Protein AF-A0A3A9ESZ2-F1 (afdb_monomer_lite)

pLDDT: mean 85.37, std 18.55, range [42.69, 98.56]

Radius of gyration: 19.65 Å; chains: 1; bounding box: 36×37×56 Å

Sequence (85 aa):
MTDSQIYQNYQAAFDYRAMAREAAREREILQGRLRARKREGPKSPDKEQVWLQENRILYSMYLEQRANEIAFSRRAGWREKRGAI

Structure (mmCIF, N/CA/C/O backbone):
data_AF-A0A3A9ESZ2-F1
#
_entry.id   AF-A0A3A9ESZ2-F1
#
loop_
_atom_site.group_PDB
_atom_site.id
_atom_site.type_symbol
_atom_site.label_atom_id
_atom_site.label_alt_id
_atom_site.label_comp_id
_atom_site.label_asym_id
_atom_site.label_entity_id
_atom_site.label_seq_id
_atom_site.pdbx_PDB_ins_code
_atom_site.Cartn_x
_atom_site.Cartn_y
_atom_site.Cartn_z
_atom_site.occupancy
_atom_site.B_iso_or_equiv
_atom_site.auth_seq_id
_atom_site.auth_comp_id
_atom_site.auth_asym_id
_atom_site.auth_atom_id
_atom_site.pdbx_PDB_model_num
ATOM 1 N N . MET A 1 1 ? -0.860 -29.037 -34.148 1.00 52.38 1 MET A N 1
ATOM 2 C CA . MET A 1 1 ? -0.403 -27.874 -33.360 1.00 52.38 1 MET A CA 1
ATOM 3 C C . MET A 1 1 ? 1.081 -28.068 -33.146 1.00 52.38 1 MET A C 1
ATOM 5 O O . MET A 1 1 ? 1.451 -29.106 -32.621 1.00 52.38 1 MET A O 1
ATOM 9 N N . THR A 1 2 ? 1.916 -27.189 -33.693 1.00 51.84 2 THR A N 1
ATOM 10 C CA . THR A 1 2 ? 3.375 -27.343 -33.632 1.00 51.84 2 THR A CA 1
ATOM 11 C C . THR A 1 2 ? 3.901 -26.731 -32.339 1.00 51.84 2 THR A C 1
ATOM 13 O O . THR A 1 2 ? 3.425 -25.677 -31.917 1.00 51.84 2 THR A O 1
ATOM 16 N N . ASP A 1 3 ? 4.911 -27.353 -31.732 1.00 52.28 3 ASP A N 1
ATOM 17 C CA . ASP A 1 3 ? 5.549 -26.883 -30.490 1.00 52.28 3 ASP A CA 1
ATOM 18 C C . ASP A 1 3 ? 5.995 -25.409 -30.568 1.00 52.28 3 ASP A C 1
ATOM 20 O O . ASP A 1 3 ? 6.001 -24.688 -29.574 1.00 52.28 3 ASP A O 1
ATOM 24 N N . SER A 1 4 ? 6.259 -24.906 -31.776 1.00 52.25 4 SER A N 1
ATOM 25 C CA . SER A 1 4 ? 6.571 -23.501 -32.057 1.00 52.25 4 SER A CA 1
ATOM 26 C C . SER A 1 4 ? 5.454 -22.511 -31.665 1.00 52.25 4 SER A C 1
ATOM 28 O O . SER A 1 4 ? 5.752 -21.432 -31.153 1.00 52.25 4 SER A O 1
ATOM 30 N N . GLN A 1 5 ? 4.174 -22.877 -31.815 1.00 50.09 5 GLN A N 1
ATOM 31 C CA . GLN A 1 5 ? 3.038 -22.043 -31.380 1.00 50.09 5 GLN A CA 1
ATOM 32 C C . GLN A 1 5 ? 2.869 -22.050 -29.854 1.00 50.09 5 GLN A C 1
ATOM 34 O O . GLN A 1 5 ? 2.423 -21.066 -29.264 1.00 50.09 5 GLN A O 1
ATOM 39 N N . ILE A 1 6 ? 3.270 -23.143 -29.203 1.00 52.72 6 ILE A N 1
ATOM 40 C CA . ILE A 1 6 ? 3.267 -23.274 -27.744 1.00 52.72 6 ILE A CA 1
ATOM 41 C C . ILE A 1 6 ? 4.359 -22.366 -27.154 1.00 52.72 6 ILE A C 1
ATOM 43 O O . ILE A 1 6 ? 4.084 -21.584 -26.245 1.00 52.72 6 ILE A O 1
ATOM 47 N N . TYR A 1 7 ? 5.563 -22.361 -27.738 1.00 47.72 7 TYR A N 1
ATOM 48 C CA . TYR A 1 7 ? 6.658 -21.475 -27.320 1.00 47.72 7 TYR A CA 1
ATOM 49 C C . TYR A 1 7 ? 6.353 -19.978 -27.492 1.00 47.72 7 TYR A C 1
ATOM 51 O O . TYR A 1 7 ? 6.774 -19.182 -26.651 1.00 47.72 7 TYR A O 1
ATOM 59 N N . GLN A 1 8 ? 5.596 -19.581 -28.523 1.00 48.56 8 GLN A N 1
ATOM 60 C CA . GLN A 1 8 ? 5.168 -18.184 -28.680 1.00 48.56 8 GLN A CA 1
ATOM 61 C C . GLN A 1 8 ? 4.135 -17.752 -27.624 1.00 48.56 8 GLN A C 1
ATOM 63 O O . GLN A 1 8 ? 4.183 -16.614 -27.167 1.00 48.56 8 GLN A O 1
ATOM 68 N N . ASN A 1 9 ? 3.263 -18.657 -27.162 1.00 48.97 9 ASN A N 1
ATOM 69 C CA . ASN A 1 9 ? 2.281 -18.364 -26.109 1.00 48.97 9 ASN A CA 1
ATOM 70 C C . ASN A 1 9 ? 2.876 -18.351 -24.687 1.00 48.97 9 ASN A C 1
ATOM 72 O O . ASN A 1 9 ? 2.398 -17.603 -23.836 1.00 48.97 9 ASN A O 1
ATOM 76 N N . TYR A 1 10 ? 3.943 -19.114 -24.416 1.00 47.34 10 TYR A N 1
ATOM 77 C CA . TYR A 1 10 ? 4.675 -19.029 -23.137 1.00 47.34 10 TYR A CA 1
ATOM 78 C C . TYR A 1 10 ? 5.482 -17.732 -22.984 1.00 47.34 10 TYR A C 1
ATOM 80 O O . TYR A 1 10 ? 5.847 -17.354 -21.871 1.00 47.34 10 TYR A O 1
ATOM 88 N N . GLN A 1 11 ? 5.726 -17.027 -24.090 1.00 45.44 11 GLN A N 1
ATOM 89 C CA . GLN A 1 11 ? 6.210 -15.652 -24.107 1.00 45.44 11 GLN A CA 1
ATOM 90 C C . GLN A 1 11 ? 5.054 -14.659 -24.265 1.00 45.44 11 GLN A C 1
ATOM 92 O O . GLN A 1 11 ? 5.172 -13.701 -25.029 1.00 45.44 11 GLN A O 1
ATOM 97 N N . ALA A 1 12 ? 3.961 -14.812 -23.510 1.00 51.22 12 ALA A N 1
ATOM 98 C CA . ALA A 1 12 ? 3.205 -13.631 -23.102 1.00 51.22 12 ALA A CA 1
ATOM 99 C C . ALA A 1 12 ? 4.215 -12.696 -22.417 1.00 51.22 12 ALA A C 1
ATOM 101 O O . ALA A 1 12 ? 4.594 -12.895 -21.262 1.00 51.22 12 ALA A O 1
ATOM 102 N N . ALA A 1 13 ? 4.806 -11.799 -23.207 1.00 61.97 13 ALA A N 1
ATOM 103 C CA . ALA A 1 13 ? 5.989 -11.062 -22.826 1.00 61.97 13 ALA A CA 1
ATOM 104 C C . ALA A 1 13 ? 5.656 -10.324 -21.535 1.00 61.97 13 ALA A C 1
ATOM 106 O O . ALA A 1 13 ? 4.646 -9.630 -21.489 1.00 61.97 13 ALA A O 1
ATOM 107 N N . PHE A 1 14 ? 6.466 -10.509 -20.488 1.00 72.00 14 PHE A N 1
ATOM 108 C CA . PHE A 1 14 ? 6.327 -9.760 -19.241 1.00 72.00 14 PHE A CA 1
ATOM 109 C C . PHE A 1 14 ? 6.299 -8.258 -19.564 1.00 72.00 14 PHE A C 1
ATOM 111 O O . PHE A 1 14 ? 7.351 -7.635 -19.744 1.00 72.00 14 PHE A O 1
ATOM 118 N N . ASP A 1 15 ? 5.096 -7.689 -19.685 1.00 86.75 15 ASP A N 1
ATOM 119 C CA . ASP A 1 15 ? 4.887 -6.282 -19.997 1.00 86.75 15 ASP A CA 1
ATOM 120 C C . ASP A 1 15 ? 5.077 -5.492 -18.708 1.00 86.75 15 ASP A C 1
ATOM 122 O O . ASP A 1 15 ? 4.142 -5.167 -17.975 1.00 86.75 15 ASP A O 1
ATOM 126 N N . TYR A 1 16 ? 6.339 -5.180 -18.425 1.00 88.00 16 TYR A N 1
ATOM 127 C CA . TYR A 1 16 ? 6.710 -4.405 -17.252 1.00 88.00 16 TYR A CA 1
ATOM 128 C C . TYR A 1 16 ? 6.058 -3.014 -17.226 1.00 88.00 16 TYR A C 1
ATOM 130 O O . TYR A 1 16 ? 5.900 -2.457 -16.142 1.00 88.00 16 TYR A O 1
ATOM 138 N N . ARG A 1 17 ? 5.634 -2.446 -18.368 1.00 89.75 17 ARG A N 1
ATOM 139 C CA . ARG A 1 17 ? 4.883 -1.180 -18.376 1.00 89.75 17 ARG A CA 1
ATOM 140 C C . ARG A 1 17 ? 3.446 -1.394 -17.914 1.00 89.75 17 ARG A C 1
ATOM 142 O O . ARG A 1 17 ? 2.931 -0.578 -17.151 1.00 89.75 17 ARG A O 1
ATOM 149 N N . ALA A 1 18 ? 2.782 -2.458 -18.362 1.00 91.44 18 ALA A N 1
ATOM 150 C CA . ALA A 1 18 ? 1.460 -2.825 -17.853 1.00 91.44 18 ALA A CA 1
ATOM 151 C C . ALA A 1 18 ? 1.513 -3.149 -16.352 1.00 91.44 18 ALA A C 1
ATOM 153 O O . ALA A 1 18 ? 0.760 -2.556 -15.583 1.00 91.44 18 ALA A O 1
ATOM 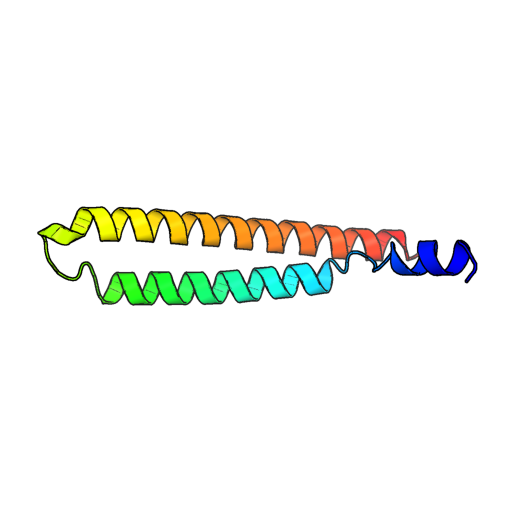154 N N . MET A 1 19 ? 2.474 -3.971 -15.923 1.00 93.69 19 MET A N 1
ATOM 155 C CA . MET A 1 19 ? 2.645 -4.335 -14.511 1.00 93.69 19 MET A CA 1
ATOM 156 C C . MET A 1 19 ? 2.951 -3.119 -13.621 1.00 93.69 19 MET A C 1
ATOM 158 O O . MET A 1 19 ? 2.435 -3.018 -12.511 1.00 93.69 19 MET A O 1
ATOM 162 N N . ALA A 1 20 ? 3.763 -2.165 -14.096 1.00 95.19 20 ALA A N 1
ATOM 163 C CA . ALA A 1 20 ? 4.024 -0.924 -13.364 1.00 95.19 20 ALA A CA 1
ATOM 164 C C . ALA A 1 20 ? 2.752 -0.082 -13.177 1.00 95.19 20 ALA A C 1
ATOM 166 O O . ALA A 1 20 ? 2.517 0.438 -12.088 1.00 95.19 20 ALA A O 1
ATOM 167 N N . ARG A 1 21 ? 1.921 0.030 -14.224 1.00 96.56 21 ARG A N 1
ATOM 168 C CA . ARG A 1 21 ? 0.642 0.756 -14.168 1.00 96.56 21 ARG A CA 1
ATOM 169 C C . ARG A 1 21 ? -0.342 0.101 -13.203 1.00 96.56 21 ARG A C 1
ATOM 171 O O . ARG A 1 21 ? -0.999 0.804 -12.441 1.00 96.56 21 ARG A O 1
ATOM 178 N N . GLU A 1 22 ? -0.420 -1.224 -13.213 1.00 97.38 22 GLU A N 1
ATOM 179 C CA . GLU A 1 22 ? -1.263 -1.976 -12.284 1.00 97.38 22 GLU A CA 1
ATOM 180 C C . GLU A 1 22 ? -0.813 -1.776 -10.832 1.00 97.38 22 GLU A C 1
ATOM 182 O O . GLU A 1 22 ? -1.619 -1.382 -9.989 1.00 97.38 22 GLU A O 1
ATOM 187 N N . ALA A 1 23 ? 0.487 -1.916 -10.555 1.00 97.31 23 ALA A N 1
ATOM 188 C CA . ALA A 1 23 ? 1.041 -1.670 -9.225 1.00 97.31 23 ALA A CA 1
ATOM 189 C C . ALA A 1 23 ? 0.789 -0.227 -8.741 1.00 97.31 23 ALA A C 1
ATOM 191 O O . ALA A 1 23 ? 0.431 -0.013 -7.582 1.00 97.31 23 ALA A O 1
ATOM 192 N N . ALA A 1 24 ? 0.902 0.771 -9.627 1.00 97.88 24 ALA A N 1
ATOM 193 C CA . ALA A 1 24 ? 0.588 2.163 -9.302 1.00 97.88 24 ALA A CA 1
ATOM 194 C C . ALA A 1 24 ? -0.895 2.358 -8.934 1.00 97.88 24 ALA A C 1
ATOM 196 O O . ALA A 1 24 ? -1.200 3.016 -7.936 1.00 97.88 24 ALA A O 1
ATOM 197 N N . ARG A 1 25 ? -1.813 1.741 -9.690 1.00 98.31 25 ARG A N 1
ATOM 198 C CA . ARG A 1 25 ? -3.257 1.784 -9.415 1.00 98.31 25 ARG A CA 1
ATOM 199 C C . ARG A 1 25 ? -3.594 1.143 -8.070 1.00 98.31 25 ARG A C 1
ATOM 201 O O . ARG A 1 25 ? -4.306 1.741 -7.266 1.00 98.31 25 ARG A O 1
ATOM 208 N N . GLU A 1 26 ? -3.064 -0.047 -7.798 1.00 98.25 26 GLU A N 1
ATOM 209 C CA . GLU A 1 26 ? -3.295 -0.740 -6.525 1.00 98.25 26 GLU A CA 1
ATOM 210 C C . GLU A 1 26 ? -2.717 0.045 -5.338 1.00 98.25 26 GLU A C 1
ATOM 212 O O . GLU A 1 26 ? -3.368 0.191 -4.299 1.00 98.25 26 GLU A O 1
ATOM 217 N N . ARG A 1 27 ? -1.533 0.652 -5.505 1.00 98.12 2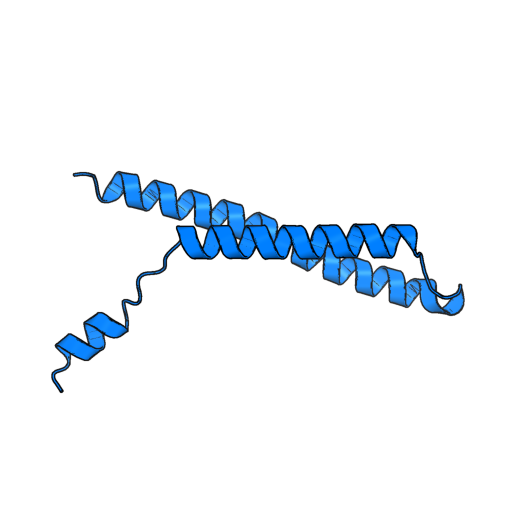7 ARG A N 1
ATOM 218 C CA . ARG A 1 27 ? -0.942 1.570 -4.519 1.00 98.12 27 ARG A CA 1
ATOM 219 C C . ARG A 1 27 ? -1.883 2.736 -4.196 1.00 98.12 27 ARG A C 1
ATOM 221 O O . ARG A 1 27 ? -2.062 3.062 -3.022 1.00 98.12 27 ARG A O 1
ATOM 228 N N . GLU A 1 28 ? -2.474 3.370 -5.206 1.00 98.38 28 GLU A N 1
ATOM 229 C CA . GLU A 1 28 ? -3.406 4.493 -5.027 1.00 98.38 28 GLU A CA 1
ATOM 230 C C . GLU A 1 28 ? -4.690 4.071 -4.304 1.00 98.38 28 GLU A C 1
ATOM 232 O O . GLU A 1 28 ? -5.124 4.753 -3.371 1.00 98.38 28 GLU A O 1
ATOM 237 N N . ILE A 1 29 ? -5.253 2.910 -4.654 1.00 98.44 29 ILE A N 1
ATOM 238 C CA . ILE A 1 29 ? -6.421 2.335 -3.972 1.00 98.44 29 ILE A CA 1
ATOM 239 C C . ILE A 1 29 ? -6.111 2.091 -2.490 1.00 98.44 29 ILE A C 1
ATOM 241 O O . ILE A 1 29 ? -6.878 2.506 -1.614 1.00 98.44 29 ILE A O 1
ATOM 245 N N . LEU A 1 30 ? -4.977 1.452 -2.187 1.00 98.31 30 LEU A N 1
ATOM 246 C CA . LEU A 1 30 ? -4.551 1.170 -0.814 1.00 98.31 30 LEU A CA 1
ATOM 247 C C . LEU A 1 30 ? -4.305 2.456 -0.022 1.00 98.31 30 LEU A C 1
ATOM 249 O O . LEU A 1 30 ? -4.751 2.572 1.122 1.00 98.31 30 LEU A O 1
ATOM 253 N N . GLN A 1 31 ? -3.667 3.454 -0.636 1.00 98.19 31 GLN A N 1
ATOM 254 C CA . GLN A 1 31 ? -3.469 4.761 -0.016 1.00 98.19 31 GLN A CA 1
ATOM 255 C C . GLN A 1 31 ? -4.809 5.444 0.296 1.00 98.19 31 GLN A C 1
ATOM 257 O O . GLN A 1 31 ? -4.978 5.995 1.387 1.00 98.19 31 GLN A O 1
ATOM 262 N N . GLY A 1 32 ? -5.774 5.385 -0.626 1.00 98.25 32 GLY A N 1
ATOM 263 C CA . GLY A 1 32 ? -7.129 5.894 -0.421 1.00 98.25 32 GLY A CA 1
ATOM 264 C C . GLY A 1 32 ? -7.835 5.212 0.752 1.00 98.25 32 GLY A C 1
ATOM 265 O O . GLY A 1 32 ? -8.361 5.892 1.635 1.00 98.25 32 GLY A O 1
ATOM 266 N N . ARG A 1 33 ? -7.770 3.876 0.821 1.00 97.81 33 ARG A N 1
ATOM 267 C CA . ARG A 1 33 ? -8.336 3.081 1.925 1.00 97.81 33 ARG A CA 1
ATOM 268 C C . ARG A 1 33 ? -7.698 3.414 3.273 1.00 97.81 33 ARG A C 1
ATOM 270 O O . ARG A 1 33 ? -8.417 3.628 4.243 1.00 97.81 33 ARG A O 1
ATOM 277 N N . LEU A 1 34 ? -6.370 3.517 3.337 1.00 98.00 34 LEU A N 1
ATOM 278 C CA . LEU A 1 34 ? -5.650 3.902 4.558 1.00 98.00 34 LEU A CA 1
ATOM 279 C C . LEU A 1 34 ? -6.053 5.302 5.040 1.00 98.00 34 LEU A C 1
ATOM 281 O O . LEU A 1 34 ? -6.283 5.503 6.232 1.00 98.00 34 LEU A O 1
ATOM 285 N N . ARG A 1 35 ? -6.192 6.271 4.123 1.00 98.06 35 ARG A N 1
ATOM 286 C CA . ARG A 1 35 ? -6.670 7.624 4.459 1.00 98.06 35 ARG A CA 1
ATOM 287 C C . ARG A 1 35 ? -8.110 7.609 4.967 1.00 98.06 35 ARG A C 1
ATOM 289 O O . ARG A 1 35 ? -8.400 8.296 5.942 1.00 98.06 35 ARG A O 1
ATOM 296 N N . ALA A 1 36 ? -8.999 6.843 4.334 1.00 97.75 36 ALA A N 1
ATOM 297 C CA . ALA A 1 36 ? -10.382 6.695 4.784 1.00 97.75 36 ALA A CA 1
ATOM 298 C C . ALA A 1 36 ? -10.447 6.107 6.199 1.00 97.75 36 ALA A C 1
ATOM 300 O O . ALA A 1 36 ? -10.980 6.749 7.099 1.00 97.75 36 ALA A O 1
ATOM 301 N N . ARG A 1 37 ? -9.765 4.982 6.435 1.00 96.44 37 ARG A N 1
ATOM 302 C CA . ARG A 1 37 ? -9.719 4.328 7.750 1.00 96.44 37 ARG A CA 1
ATOM 303 C C . ARG A 1 37 ? -9.093 5.189 8.840 1.00 96.44 37 ARG A C 1
ATOM 305 O O . ARG A 1 37 ? -9.530 5.124 9.983 1.00 96.44 37 ARG A O 1
ATOM 312 N N . LYS A 1 38 ? -8.092 6.012 8.508 1.00 95.75 38 LYS A N 1
ATOM 313 C CA . LYS A 1 38 ? -7.519 6.980 9.455 1.00 95.75 38 LYS A CA 1
ATOM 314 C C . LYS A 1 38 ? -8.537 8.046 9.875 1.00 95.75 38 LYS A C 1
ATOM 316 O O . LYS A 1 38 ? -8.500 8.475 11.020 1.00 95.75 38 LYS A O 1
ATOM 321 N N . ARG A 1 39 ? -9.414 8.481 8.962 1.00 97.19 39 ARG A N 1
ATOM 322 C CA . ARG A 1 39 ? -10.488 9.442 9.271 1.00 97.19 39 ARG A CA 1
ATOM 323 C C . ARG A 1 39 ? -11.611 8.807 10.086 1.00 97.19 39 ARG A C 1
ATOM 325 O O . ARG A 1 39 ? -12.143 9.464 10.966 1.00 97.19 39 ARG A O 1
ATOM 332 N N . GLU A 1 40 ? -11.958 7.560 9.782 1.00 96.06 40 GLU A N 1
ATOM 333 C CA . GLU A 1 40 ? -13.020 6.818 10.477 1.00 96.06 40 GLU A CA 1
ATOM 334 C C . GLU A 1 40 ? -12.599 6.367 11.882 1.00 96.06 40 GLU A C 1
ATOM 336 O O . GLU A 1 40 ? -13.422 6.349 12.790 1.00 96.06 40 GLU A O 1
ATOM 341 N N . GLY A 1 41 ? -11.320 6.030 12.071 1.00 95.44 41 GLY A N 1
ATOM 342 C CA . GLY A 1 41 ? -10.823 5.475 13.327 1.00 95.44 41 GLY A CA 1
ATOM 343 C C . GLY A 1 41 ? -11.344 4.055 13.603 1.00 95.44 41 GLY A C 1
ATOM 344 O O . GLY A 1 41 ? -11.956 3.421 12.736 1.00 95.44 41 GLY A O 1
ATOM 345 N N . PRO A 1 42 ? -11.051 3.499 14.790 1.00 96.56 42 PRO A N 1
ATOM 346 C CA . PRO A 1 42 ? -11.640 2.238 15.222 1.00 96.56 42 PRO A CA 1
ATOM 347 C C . PRO A 1 42 ? -13.141 2.411 15.500 1.00 96.56 42 PRO A C 1
ATOM 349 O O . PRO A 1 42 ? -13.572 3.436 16.019 1.00 96.56 42 PRO A O 1
ATOM 352 N N . LYS A 1 43 ? -13.942 1.378 15.204 1.00 93.38 43 LYS A N 1
ATOM 353 C CA . LYS A 1 43 ? -15.403 1.405 15.427 1.00 93.38 43 LYS A CA 1
ATOM 354 C C . LYS A 1 43 ? -15.787 1.564 16.904 1.00 93.38 43 LYS A C 1
ATOM 356 O O . LYS A 1 43 ? -16.862 2.073 17.202 1.00 93.38 43 LYS A O 1
ATOM 361 N N . SER A 1 44 ? -14.926 1.099 17.804 1.00 95.31 44 SER A N 1
ATOM 362 C CA . SER A 1 44 ? -15.077 1.179 19.255 1.00 95.31 44 SER A CA 1
ATOM 363 C C . SER A 1 44 ? -13.729 0.879 19.934 1.00 95.31 44 SER A C 1
ATOM 365 O O . SER A 1 44 ? -12.853 0.281 19.293 1.00 95.31 44 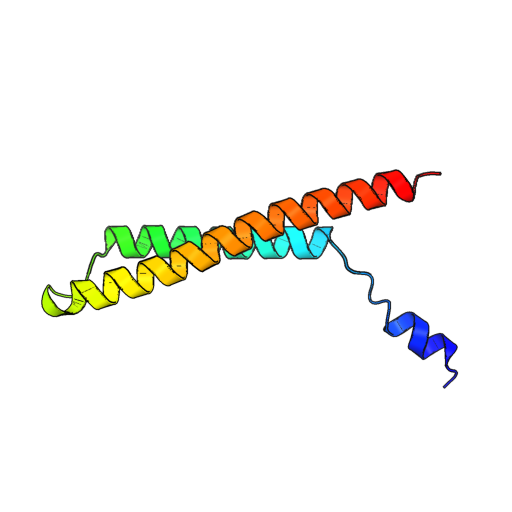SER A O 1
ATOM 367 N N . PRO A 1 45 ? -13.533 1.259 21.213 1.00 93.38 45 PRO A N 1
ATOM 368 C CA . PRO A 1 45 ? -12.270 1.029 21.922 1.00 93.38 45 PRO A CA 1
ATOM 369 C C . PRO A 1 45 ? -11.852 -0.450 21.989 1.00 93.38 45 PRO A C 1
ATOM 371 O O . PRO A 1 45 ? -10.681 -0.774 21.818 1.00 93.38 45 PRO A O 1
ATOM 374 N N . ASP A 1 46 ? -12.803 -1.377 22.137 1.00 95.81 46 ASP A N 1
ATOM 375 C CA . ASP A 1 46 ? -12.541 -2.826 22.156 1.00 95.81 46 ASP A CA 1
ATOM 376 C C . ASP A 1 46 ? -12.058 -3.380 20.801 1.00 95.81 46 ASP A C 1
ATOM 378 O O . ASP A 1 46 ? -11.505 -4.479 20.734 1.00 95.81 46 ASP A O 1
ATOM 382 N N . LYS A 1 47 ? -12.233 -2.621 19.711 1.00 96.00 47 LYS A N 1
ATOM 383 C CA . LYS A 1 47 ? -11.781 -2.978 18.358 1.00 96.00 47 LYS A CA 1
ATOM 384 C C . LYS A 1 47 ? -10.500 -2.266 17.935 1.00 96.00 47 LYS A C 1
ATOM 386 O O . LYS A 1 47 ? -10.063 -2.462 16.802 1.00 96.00 47 LYS A O 1
ATOM 391 N N . GLU A 1 48 ? -9.875 -1.476 18.808 1.00 96.75 48 GLU A N 1
ATOM 392 C CA . GLU A 1 48 ? -8.671 -0.709 18.470 1.00 96.75 48 GLU A CA 1
ATOM 393 C C . GLU A 1 48 ? -7.525 -1.606 17.984 1.00 96.75 48 GLU A C 1
ATOM 395 O O . GLU A 1 48 ? -6.937 -1.348 16.935 1.00 96.75 48 GLU A O 1
ATOM 400 N N . GLN A 1 49 ? -7.258 -2.711 18.685 1.00 97.56 49 GLN A N 1
ATOM 401 C CA . GLN A 1 49 ? -6.181 -3.635 18.312 1.00 97.56 49 GLN A CA 1
ATOM 402 C C . GLN A 1 49 ? -6.416 -4.288 16.945 1.00 97.56 49 GLN A C 1
ATOM 404 O O . GLN A 1 49 ? -5.500 -4.370 16.126 1.00 97.56 49 GLN A O 1
ATOM 409 N N . VAL A 1 50 ? -7.659 -4.686 16.660 1.00 96.50 50 VAL A N 1
ATOM 410 C CA . VAL A 1 50 ? -8.041 -5.239 15.351 1.00 96.50 50 VAL A CA 1
ATOM 411 C C . VAL A 1 50 ? -7.859 -4.184 14.260 1.00 96.50 50 VAL A C 1
ATOM 413 O O . VAL A 1 50 ? -7.258 -4.457 13.222 1.00 96.50 50 VAL A O 1
ATOM 416 N N . TRP A 1 51 ? -8.304 -2.950 14.510 1.00 97.44 51 TRP A N 1
ATOM 417 C CA . TRP A 1 51 ? -8.145 -1.841 13.573 1.00 97.44 51 TRP A CA 1
ATOM 418 C C . TRP A 1 51 ? -6.669 -1.534 13.274 1.00 97.44 51 TRP A C 1
ATOM 420 O O . TRP A 1 51 ? -6.314 -1.345 12.106 1.00 97.44 51 TRP A O 1
ATOM 430 N N . LEU A 1 52 ? -5.803 -1.539 14.296 1.00 97.19 52 LEU A N 1
ATOM 431 C CA . LEU A 1 52 ? -4.353 -1.363 14.153 1.00 97.19 52 LEU A CA 1
ATOM 432 C C . LEU A 1 52 ? -3.719 -2.494 13.336 1.00 97.19 52 LEU A C 1
ATOM 434 O O . LEU A 1 52 ? -2.917 -2.227 12.437 1.00 97.19 52 LEU A O 1
ATOM 438 N N . GLN A 1 53 ? -4.090 -3.745 13.612 1.00 97.81 53 GLN A N 1
ATOM 439 C CA . GLN A 1 53 ? -3.576 -4.907 12.890 1.00 97.81 53 GLN A CA 1
ATOM 440 C C . GLN A 1 53 ? -3.964 -4.867 11.408 1.00 97.81 53 GLN A C 1
ATOM 442 O O . GLN A 1 53 ? -3.102 -5.011 10.539 1.00 97.81 53 GLN A O 1
ATOM 447 N N . GLU A 1 54 ? -5.236 -4.611 11.104 1.00 97.06 54 GLU A N 1
ATOM 448 C CA . GLU A 1 54 ? -5.720 -4.467 9.728 1.00 97.06 54 GLU A CA 1
ATOM 449 C C . GLU A 1 54 ? -5.014 -3.315 8.998 1.00 97.06 54 GLU A C 1
ATOM 451 O O . GLU A 1 54 ? -4.589 -3.468 7.851 1.00 97.06 54 GLU A O 1
ATOM 456 N N . ASN A 1 55 ? -4.824 -2.171 9.667 1.00 97.75 55 ASN A N 1
ATOM 457 C CA . ASN A 1 55 ? -4.091 -1.039 9.098 1.00 97.75 55 ASN A CA 1
ATOM 458 C C . ASN A 1 55 ? -2.634 -1.395 8.789 1.00 97.75 55 ASN A C 1
ATOM 460 O O . ASN A 1 55 ? -2.111 -0.971 7.759 1.00 97.75 55 ASN A O 1
ATOM 464 N N . ARG A 1 56 ? -1.980 -2.185 9.648 1.00 97.94 56 ARG A N 1
ATOM 465 C CA . ARG A 1 56 ? -0.607 -2.650 9.421 1.00 97.94 56 ARG A CA 1
ATOM 466 C C . ARG A 1 56 ? -0.510 -3.538 8.180 1.00 97.94 56 ARG A C 1
ATOM 468 O O . ARG A 1 56 ? 0.419 -3.358 7.396 1.00 97.94 56 ARG A O 1
ATOM 475 N N . ILE A 1 57 ? -1.467 -4.444 7.978 1.00 98.12 57 ILE A N 1
ATOM 476 C CA . ILE A 1 57 ? -1.529 -5.304 6.784 1.00 98.12 57 ILE A CA 1
ATOM 477 C C . ILE A 1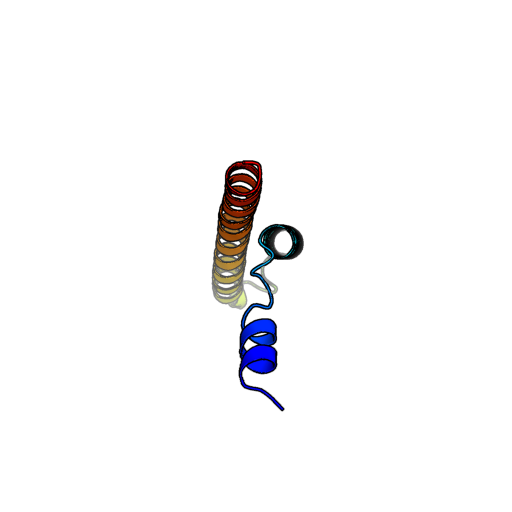 57 ? -1.708 -4.447 5.527 1.00 98.12 57 ILE A C 1
ATOM 479 O O . ILE A 1 57 ? -0.909 -4.544 4.597 1.00 98.12 57 ILE A O 1
ATOM 483 N N . LEU A 1 58 ? -2.693 -3.542 5.527 1.00 97.69 58 LEU A N 1
ATOM 484 C CA . LEU A 1 58 ? -2.938 -2.634 4.401 1.00 97.69 58 LEU A CA 1
ATOM 485 C C . LEU A 1 58 ? -1.717 -1.762 4.083 1.00 97.69 58 LEU A C 1
ATOM 487 O O . LEU A 1 58 ? -1.419 -1.507 2.917 1.00 97.69 58 LEU A O 1
ATOM 491 N N . TYR A 1 59 ? -0.995 -1.317 5.112 1.00 98.06 59 TYR A N 1
ATOM 492 C CA . TYR A 1 59 ? 0.225 -0.543 4.934 1.00 98.06 59 TYR A CA 1
ATOM 493 C C . TYR A 1 59 ? 1.372 -1.375 4.344 1.00 98.06 59 TYR A C 1
ATOM 495 O O . TYR A 1 59 ? 2.074 -0.875 3.467 1.00 98.06 59 TYR A O 1
ATOM 503 N N . SER A 1 60 ? 1.530 -2.643 4.746 1.00 98.50 60 SER A N 1
ATOM 504 C CA . SER A 1 60 ? 2.495 -3.562 4.115 1.00 98.50 60 SER A CA 1
ATOM 505 C C . SER A 1 60 ? 2.205 -3.725 2.627 1.00 98.50 60 SER A C 1
ATOM 507 O O . SER A 1 60 ? 3.075 -3.467 1.798 1.00 98.50 60 SER A O 1
ATOM 509 N N . MET A 1 61 ? 0.949 -4.025 2.281 1.00 98.44 61 MET A N 1
ATOM 510 C CA . MET A 1 61 ? 0.522 -4.170 0.887 1.00 98.44 61 MET A CA 1
ATOM 511 C C . MET A 1 61 ? 0.786 -2.892 0.080 1.00 98.44 61 MET A C 1
ATOM 513 O O . MET A 1 61 ? 1.227 -2.951 -1.065 1.00 98.44 61 MET A O 1
ATOM 517 N N . TYR A 1 62 ? 0.558 -1.714 0.671 1.00 98.56 62 TYR A N 1
ATOM 518 C CA . TYR A 1 62 ? 0.861 -0.437 0.020 1.00 98.56 62 TYR A CA 1
ATOM 519 C C . TYR A 1 62 ? 2.358 -0.301 -0.300 1.00 98.56 62 TYR A C 1
ATOM 521 O O . TYR A 1 62 ? 2.723 0.124 -1.400 1.00 98.56 62 TYR A O 1
ATOM 529 N N . LEU A 1 63 ? 3.230 -0.663 0.646 1.00 98.44 63 LEU A N 1
ATOM 530 C CA . LEU A 1 63 ? 4.677 -0.621 0.444 1.00 98.44 63 LEU A CA 1
ATOM 531 C C . LEU A 1 63 ? 5.129 -1.615 -0.628 1.00 98.44 63 LEU A C 1
ATOM 533 O O . LEU A 1 63 ? 5.973 -1.264 -1.453 1.00 98.44 63 LEU A O 1
ATOM 537 N N . GLU A 1 64 ? 4.538 -2.808 -0.653 1.00 98.50 64 GLU A N 1
ATOM 538 C CA . GLU A 1 64 ? 4.791 -3.822 -1.678 1.00 98.50 64 GLU A CA 1
ATOM 539 C C . GLU A 1 64 ? 4.430 -3.301 -3.072 1.00 98.50 64 GLU A C 1
ATOM 541 O O . GLU A 1 64 ? 5.266 -3.345 -3.974 1.00 98.50 64 GLU A O 1
ATOM 546 N N . GLN A 1 65 ? 3.242 -2.711 -3.252 1.00 98.12 65 GLN A N 1
ATOM 547 C CA . GLN A 1 65 ? 2.844 -2.173 -4.558 1.00 98.12 65 GLN A CA 1
ATOM 548 C C . GLN A 1 65 ? 3.711 -0.991 -4.999 1.00 98.12 65 GLN A C 1
ATOM 550 O O . GLN A 1 65 ? 4.100 -0.904 -6.163 1.00 98.12 65 GLN A O 1
ATOM 555 N N . ARG A 1 66 ? 4.117 -0.125 -4.064 1.00 97.75 66 ARG A N 1
ATOM 556 C CA . ARG A 1 66 ? 5.082 0.946 -4.352 1.00 97.75 66 ARG A CA 1
ATOM 557 C C . ARG A 1 66 ? 6.443 0.391 -4.790 1.00 97.75 66 ARG A C 1
ATOM 559 O O . ARG A 1 66 ? 7.059 0.930 -5.708 1.00 97.75 66 ARG A O 1
ATOM 566 N N . ALA A 1 67 ? 6.935 -0.663 -4.141 1.00 97.62 67 ALA A N 1
ATOM 567 C CA . ALA A 1 67 ? 8.192 -1.303 -4.525 1.00 97.62 67 ALA A CA 1
ATOM 568 C C . ALA A 1 67 ? 8.086 -1.970 -5.907 1.00 97.62 67 ALA A C 1
ATOM 570 O O . ALA A 1 67 ? 8.985 -1.810 -6.737 1.00 97.62 67 ALA A O 1
ATOM 571 N N . ASN A 1 68 ? 6.967 -2.648 -6.174 1.00 96.50 68 ASN A N 1
ATOM 572 C CA . ASN A 1 68 ? 6.669 -3.292 -7.452 1.00 96.50 68 ASN A CA 1
ATOM 573 C C . ASN A 1 68 ? 6.625 -2.286 -8.605 1.00 96.50 68 ASN A C 1
ATOM 575 O O . ASN A 1 68 ? 7.317 -2.473 -9.603 1.00 96.50 68 ASN A O 1
ATOM 579 N N . GLU A 1 69 ? 5.893 -1.183 -8.452 1.00 97.12 69 GLU A N 1
ATOM 580 C CA . GLU A 1 69 ? 5.836 -0.092 -9.431 1.00 97.12 69 GLU A CA 1
ATOM 581 C C . GLU A 1 69 ? 7.240 0.402 -9.807 1.00 97.12 69 GLU A C 1
ATOM 583 O O . GLU A 1 69 ? 7.570 0.505 -10.992 1.00 97.12 69 GLU A O 1
ATOM 588 N N . ILE A 1 70 ? 8.097 0.659 -8.811 1.00 95.81 70 ILE A N 1
ATOM 589 C CA . ILE A 1 70 ? 9.478 1.109 -9.033 1.00 95.81 70 ILE A CA 1
ATOM 590 C C . ILE A 1 70 ? 10.283 0.035 -9.775 1.00 95.81 70 ILE A C 1
ATOM 592 O O . ILE A 1 70 ? 11.001 0.344 -10.730 1.00 95.81 70 ILE A O 1
ATOM 596 N N . ALA A 1 71 ? 10.183 -1.226 -9.352 1.00 94.62 71 ALA A N 1
ATOM 597 C CA . ALA A 1 71 ? 10.921 -2.330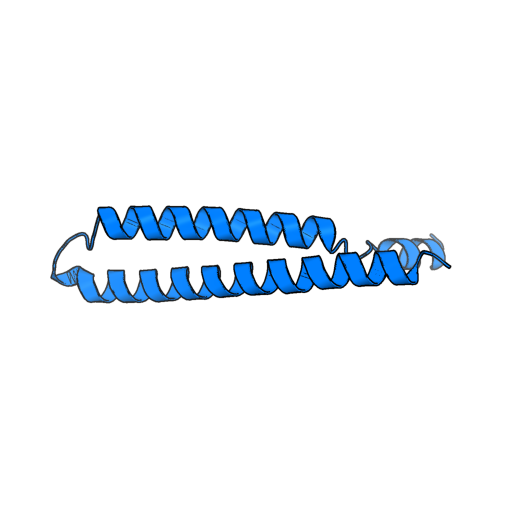 -9.954 1.00 94.62 71 ALA A CA 1
ATOM 598 C C . ALA A 1 71 ? 10.511 -2.570 -11.416 1.00 94.62 71 ALA A C 1
ATOM 600 O O . ALA A 1 71 ? 11.378 -2.727 -12.281 1.00 94.62 71 ALA A O 1
ATOM 601 N N . PHE A 1 72 ? 9.211 -2.557 -11.709 1.00 93.69 72 PHE A N 1
ATOM 602 C CA . PHE A 1 72 ? 8.683 -2.753 -13.056 1.00 93.69 72 PHE A CA 1
ATOM 603 C C . PHE A 1 72 ? 8.989 -1.560 -13.961 1.00 93.69 72 PHE A C 1
ATOM 605 O O . PHE A 1 72 ? 9.488 -1.760 -15.066 1.00 93.69 72 PHE A O 1
ATOM 612 N N . SER A 1 73 ? 8.838 -0.327 -13.467 1.00 92.19 73 SER A N 1
ATOM 613 C CA . SER A 1 73 ? 9.198 0.882 -14.223 1.00 92.19 73 SER A CA 1
ATOM 614 C C . SER A 1 73 ? 10.676 0.891 -14.609 1.00 92.19 73 SER A C 1
ATOM 616 O O . SER A 1 73 ? 11.028 1.184 -15.752 1.00 92.19 73 SER A O 1
ATOM 618 N N . ARG A 1 74 ? 11.561 0.492 -13.681 1.00 91.44 74 ARG A N 1
ATOM 619 C CA . ARG A 1 74 ? 12.986 0.312 -13.985 1.00 91.44 74 ARG A CA 1
ATOM 620 C C . ARG A 1 74 ? 13.167 -0.727 -15.090 1.00 91.44 74 ARG A C 1
ATOM 622 O O . ARG A 1 74 ? 13.808 -0.430 -1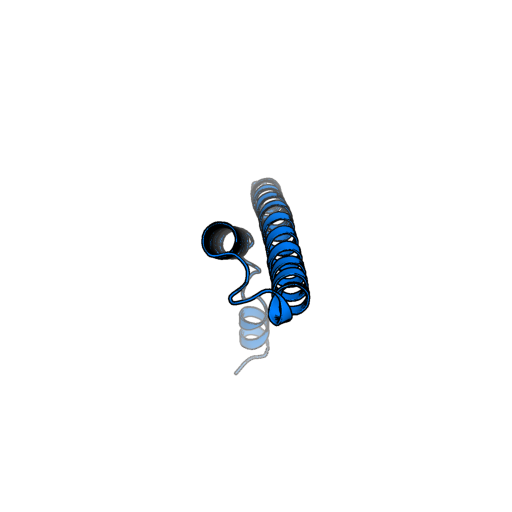6.094 1.00 91.44 74 ARG A O 1
ATOM 629 N N . ARG A 1 75 ? 12.603 -1.930 -14.941 1.00 88.25 75 ARG A N 1
ATOM 630 C CA . ARG A 1 75 ? 12.764 -3.028 -15.916 1.00 88.25 75 ARG A CA 1
ATOM 631 C C . ARG A 1 75 ? 12.229 -2.684 -17.310 1.00 88.25 75 ARG A C 1
ATOM 633 O O . ARG A 1 75 ? 12.879 -3.054 -18.286 1.00 88.25 75 ARG A O 1
ATOM 640 N N . ALA A 1 76 ? 11.117 -1.955 -17.405 1.00 86.62 76 ALA A N 1
ATOM 641 C CA . ALA A 1 76 ? 10.610 -1.416 -18.666 1.00 86.62 76 ALA A CA 1
ATOM 642 C C . ALA A 1 76 ? 11.662 -0.527 -19.354 1.00 86.62 76 ALA A C 1
ATOM 644 O O . ALA A 1 76 ? 12.061 -0.809 -20.484 1.00 86.62 76 ALA A O 1
ATOM 645 N N . GLY A 1 77 ? 12.221 0.447 -18.625 1.00 83.56 77 GLY A N 1
ATOM 646 C CA . GLY A 1 77 ? 13.264 1.329 -19.157 1.00 83.56 77 GLY A CA 1
ATOM 647 C C . GLY A 1 77 ? 14.555 0.603 -19.566 1.00 83.56 77 GLY A C 1
ATOM 648 O O . GLY A 1 77 ? 15.194 0.980 -20.546 1.00 83.56 77 GLY A O 1
ATOM 649 N N . TRP A 1 78 ? 14.947 -0.468 -18.863 1.00 79.62 78 TRP A N 1
ATOM 650 C CA . TRP A 1 78 ? 16.104 -1.289 -19.255 1.00 79.62 78 TRP A CA 1
ATOM 651 C C . TRP A 1 78 ? 15.859 -2.091 -20.541 1.00 79.62 78 TRP A C 1
ATOM 653 O O . TRP A 1 78 ? 16.787 -2.249 -21.334 1.00 79.62 78 TRP A O 1
ATOM 663 N N . ARG A 1 79 ? 14.638 -2.600 -20.764 1.00 64.69 79 ARG A N 1
ATOM 664 C CA . ARG A 1 79 ? 14.294 -3.320 -22.004 1.00 64.69 79 ARG A CA 1
ATOM 665 C C . ARG A 1 79 ? 14.282 -2.400 -23.216 1.00 64.69 79 ARG A C 1
ATOM 667 O O . ARG A 1 79 ? 14.813 -2.785 -24.249 1.00 64.69 79 ARG A O 1
ATOM 674 N N . GLU A 1 80 ? 13.765 -1.186 -23.072 1.00 66.81 80 GLU A N 1
ATOM 675 C CA . GLU A 1 80 ? 13.797 -0.182 -24.145 1.00 66.81 80 GLU A CA 1
ATOM 676 C C . GLU A 1 80 ? 15.224 0.174 -24.555 1.00 66.81 80 GLU A C 1
ATOM 678 O O . GLU A 1 80 ? 15.525 0.231 -25.740 1.00 66.81 80 GLU A O 1
ATOM 683 N N . LYS A 1 81 ? 16.136 0.319 -23.587 1.00 63.59 81 LYS A N 1
ATOM 684 C CA . LYS A 1 81 ? 17.555 0.580 -23.874 1.00 63.59 81 LYS A CA 1
ATOM 685 C C . LYS A 1 81 ? 18.282 -0.605 -24.516 1.00 63.59 81 LYS A C 1
ATOM 687 O O . LYS A 1 81 ? 19.249 -0.391 -25.234 1.00 63.59 81 LYS A O 1
ATOM 692 N N . ARG A 1 82 ? 17.861 -1.844 -24.240 1.00 60.41 82 ARG A N 1
ATOM 693 C CA . ARG A 1 82 ? 18.480 -3.065 -24.793 1.00 60.41 82 ARG A CA 1
ATOM 694 C C . ARG A 1 82 ? 17.916 -3.493 -26.149 1.00 60.41 82 ARG A C 1
ATOM 696 O O . ARG A 1 82 ? 18.613 -4.200 -26.861 1.00 60.41 82 ARG A O 1
ATOM 703 N N . GLY A 1 83 ? 16.690 -3.097 -26.489 1.00 55.19 83 GLY A N 1
ATOM 704 C CA . GLY A 1 83 ? 16.075 -3.340 -27.800 1.00 55.19 83 GLY A CA 1
ATOM 705 C C . GLY A 1 83 ? 16.317 -2.232 -28.832 1.00 55.19 83 GLY A C 1
ATOM 706 O O . GLY A 1 83 ? 15.733 -2.288 -29.906 1.00 55.19 83 GLY A O 1
ATOM 707 N N . ALA A 1 84 ? 17.124 -1.219 -28.499 1.00 50.19 84 ALA A N 1
ATOM 708 C CA . ALA A 1 84 ? 17.445 -0.071 -29.351 1.00 50.19 84 ALA A CA 1
ATOM 709 C C . ALA A 1 84 ? 18.824 -0.185 -30.043 1.00 50.19 84 ALA A C 1
ATOM 711 O O . ALA A 1 84 ? 19.474 0.835 -30.271 1.00 50.19 84 ALA A O 1
ATOM 712 N N . ILE A 1 85 ? 19.280 -1.408 -30.340 1.00 42.69 85 ILE A N 1
ATOM 713 C CA . ILE A 1 85 ? 20.487 -1.701 -31.136 1.00 42.69 85 ILE A CA 1
ATOM 714 C C . ILE A 1 85 ? 20.064 -2.527 -32.345 1.00 42.69 85 ILE A C 1
ATOM 716 O O . ILE A 1 85 ? 19.349 -3.530 -32.116 1.00 42.69 85 ILE A O 1
#

Secondary structure (DSSP, 8-state):
--HHHHHHHHT----HHHHHHHHHHHHHHHHHHHHHHHHH--SSGGGHHHHHHHHHHHHHHHHHHHHHHHHHHHHHHHHHHHS--

Foldseek 3Di:
DDVVVVVVVVPPPPQLVVQLVVLVVLLVVLVVVLVVCVVVDAPDPVCNVVSVVVSVVSVVSNVVSVVSNVVSVVVNVVVVVVVPD